Protein AF-A0A5T3RLR6-F1 (afdb_monomer_lite)

Secondary structure (DSSP, 8-state):
-----------------SHHHHHHHHHHHT--TTT-GGGGGSHHHHHHHHHHHHHHTTGGGGTT-HHHHHHHHHT-

Organism: Salmonella enterica (NCBI:txid28901)

Sequence (76 aa):
MNGKKAFAPRSAKIRITGLENYTRCGVALKLDLVANPGQLELERHAARSAAWFFVTKGCLKYSGDLVRVTQIINGG

pLDDT: mean 85.39, std 16.65, range [38.03, 97.81]

Radius of gyration: 15.25 Å; chains: 1; bounding box: 25×49×31 Å

Foldseek 3Di:
DDDDPPPPPPQPALDDDDDVLQVVLCVVVVHNCVVPVCVCVPSVSRVSSVVVLCVVLPVVVVPPPPVVSVCSSPVD

Structure (mmCIF, N/CA/C/O backbone):
data_AF-A0A5T3RLR6-F1
#
_entry.id   AF-A0A5T3RLR6-F1
#
loop_
_atom_site.group_PDB
_atom_site.id
_atom_site.type_symbol
_atom_site.label_atom_id
_atom_site.label_alt_id
_atom_site.label_comp_id
_atom_site.label_asym_id
_atom_site.label_entity_id
_atom_site.label_seq_id
_atom_site.pdbx_PDB_ins_code
_atom_site.Cartn_x
_atom_site.Cartn_y
_atom_site.Cartn_z
_atom_site.occupancy
_atom_site.B_iso_or_equiv
_atom_site.auth_seq_id
_atom_site.auth_comp_id
_atom_site.auth_asym_id
_atom_site.auth_atom_id
_atom_site.pdbx_PDB_model_num
ATOM 1 N N . MET A 1 1 ? 5.444 40.305 -15.100 1.00 41.44 1 MET A N 1
ATOM 2 C CA . MET A 1 1 ? 4.660 39.123 -15.527 1.00 41.44 1 MET A CA 1
ATOM 3 C C . MET A 1 1 ? 4.578 38.161 -14.349 1.00 41.44 1 MET A C 1
ATOM 5 O O . MET A 1 1 ? 5.571 37.528 -14.021 1.00 41.44 1 MET A O 1
ATOM 9 N N . ASN A 1 2 ? 3.441 38.129 -13.648 1.00 38.03 2 ASN A N 1
ATOM 10 C CA . ASN A 1 2 ? 3.238 37.258 -12.487 1.00 38.03 2 ASN A CA 1
ATOM 11 C C . ASN A 1 2 ? 3.045 35.811 -12.954 1.00 38.03 2 ASN A C 1
ATOM 13 O O . ASN A 1 2 ? 1.967 35.443 -13.421 1.00 38.03 2 ASN A O 1
ATOM 17 N N . GLY A 1 3 ? 4.089 34.993 -12.829 1.00 45.22 3 GLY A N 1
ATOM 18 C CA . GLY A 1 3 ? 3.994 33.548 -12.997 1.00 45.22 3 GLY A CA 1
ATOM 19 C C . GLY A 1 3 ? 3.160 32.965 -11.862 1.00 45.22 3 GLY A C 1
ATOM 20 O O . GLY A 1 3 ? 3.651 32.801 -10.746 1.00 45.22 3 GLY A O 1
ATOM 21 N N . LYS A 1 4 ? 1.882 32.675 -12.128 1.00 50.66 4 LYS A N 1
ATOM 22 C CA . LYS A 1 4 ? 1.057 31.870 -11.225 1.00 50.66 4 LYS A CA 1
ATOM 23 C C . LYS A 1 4 ? 1.784 30.538 -11.030 1.00 50.66 4 LYS A C 1
ATOM 25 O O . LYS A 1 4 ? 1.891 29.762 -11.976 1.00 50.66 4 LYS A O 1
ATOM 30 N N . LYS A 1 5 ? 2.302 30.276 -9.825 1.00 51.78 5 LYS A N 1
ATOM 31 C CA . LYS A 1 5 ? 2.711 28.923 -9.436 1.00 51.78 5 LYS A CA 1
ATOM 32 C C . LYS A 1 5 ? 1.469 28.052 -9.588 1.00 51.78 5 LYS A C 1
ATOM 34 O O . LYS A 1 5 ? 0.515 28.206 -8.830 1.00 51.78 5 LYS A O 1
ATOM 39 N N . ALA A 1 6 ? 1.449 27.206 -10.611 1.00 51.84 6 ALA A N 1
ATOM 40 C CA . ALA A 1 6 ? 0.435 26.180 -10.724 1.00 51.84 6 ALA A CA 1
ATOM 41 C C . ALA A 1 6 ? 0.578 25.293 -9.484 1.00 51.84 6 ALA A C 1
ATOM 43 O O . ALA A 1 6 ? 1.598 24.627 -9.305 1.00 51.84 6 ALA A O 1
ATOM 44 N N . PHE A 1 7 ? -0.418 25.315 -8.600 1.00 52.88 7 PHE A N 1
ATOM 45 C CA . PHE A 1 7 ? -0.587 24.261 -7.611 1.00 52.88 7 PHE A CA 1
ATOM 46 C C . PHE A 1 7 ? -1.014 23.017 -8.387 1.00 52.88 7 PHE A C 1
ATOM 48 O O . PHE A 1 7 ? -2.200 22.719 -8.499 1.00 52.88 7 PHE A O 1
ATOM 55 N N . ALA A 1 8 ? -0.049 22.337 -9.009 1.00 50.59 8 ALA A N 1
ATOM 56 C CA . ALA A 1 8 ? -0.288 21.010 -9.541 1.00 50.59 8 ALA A CA 1
ATOM 57 C C . ALA A 1 8 ? -0.757 20.147 -8.357 1.00 50.59 8 ALA A C 1
ATOM 59 O O . ALA A 1 8 ? -0.082 20.158 -7.317 1.00 50.59 8 ALA A O 1
ATOM 60 N N . PRO A 1 9 ? -1.911 19.465 -8.453 1.00 52.47 9 PRO A N 1
ATOM 61 C CA . PRO A 1 9 ? -2.368 18.589 -7.388 1.00 52.47 9 PRO A CA 1
ATOM 62 C C . PRO A 1 9 ? -1.251 17.588 -7.085 1.00 52.47 9 PRO A C 1
ATOM 64 O O . PRO A 1 9 ? -0.856 16.793 -7.934 1.00 52.47 9 PRO A O 1
ATOM 67 N N . ARG A 1 10 ? -0.675 17.669 -5.883 1.00 53.06 10 ARG A N 1
ATOM 68 C CA . ARG A 1 10 ? 0.293 16.675 -5.421 1.00 53.06 10 ARG A CA 1
ATOM 69 C C . ARG A 1 10 ? -0.502 15.416 -5.126 1.00 53.06 10 ARG A C 1
ATOM 71 O O . ARG A 1 10 ? -1.239 15.391 -4.144 1.00 53.06 10 ARG A O 1
ATOM 78 N N . SER A 1 11 ? -0.379 14.406 -5.984 1.00 57.66 11 SER A N 1
ATOM 79 C CA . SER A 1 11 ? -1.045 13.117 -5.817 1.00 57.66 11 SER A CA 1
ATOM 80 C C . SER A 1 11 ? -0.757 12.596 -4.404 1.00 57.66 11 SER A C 1
ATOM 82 O O . SER A 1 11 ? 0.390 12.297 -4.062 1.00 57.66 11 SER A O 1
ATOM 84 N N . ALA A 1 12 ? -1.782 12.553 -3.550 1.00 55.94 12 ALA A N 1
ATOM 85 C CA . ALA A 1 12 ? -1.673 11.981 -2.217 1.00 55.94 12 ALA A CA 1
ATOM 86 C C . ALA A 1 12 ? -1.372 10.484 -2.377 1.00 55.94 12 ALA A C 1
ATOM 88 O O . ALA A 1 12 ? -2.243 9.693 -2.733 1.00 55.94 12 ALA A O 1
ATOM 89 N N . LYS A 1 13 ? -0.105 10.104 -2.194 1.00 66.12 13 LYS A N 1
ATOM 90 C CA . LYS A 1 13 ? 0.385 8.745 -2.428 1.00 66.12 13 LYS A CA 1
ATOM 91 C C . LYS A 1 13 ? 0.753 8.116 -1.094 1.00 66.12 13 LYS A C 1
ATOM 93 O O . LYS A 1 13 ? 1.728 8.527 -0.468 1.00 66.12 13 LYS A O 1
ATOM 98 N N . ILE A 1 14 ? 0.013 7.085 -0.687 1.00 66.44 14 ILE A N 1
ATOM 99 C CA . ILE A 1 14 ? 0.514 6.150 0.323 1.00 66.44 14 ILE A CA 1
ATOM 100 C C . ILE A 1 14 ? 1.745 5.483 -0.288 1.00 66.44 14 ILE A C 1
ATOM 102 O O . ILE A 1 14 ? 1.654 4.769 -1.291 1.00 66.44 14 ILE A O 1
ATOM 106 N N . ARG A 1 15 ? 2.919 5.774 0.275 1.00 74.69 15 ARG A N 1
ATOM 107 C CA . ARG A 1 15 ? 4.178 5.199 -0.186 1.00 74.69 15 ARG A CA 1
ATOM 108 C C . ARG A 1 15 ? 4.331 3.820 0.442 1.00 74.69 15 ARG A C 1
ATOM 110 O O . ARG A 1 15 ? 4.712 3.711 1.600 1.00 74.69 15 ARG A O 1
ATOM 117 N N . ILE A 1 16 ? 4.057 2.776 -0.333 1.00 83.00 16 ILE A N 1
ATOM 118 C CA . ILE A 1 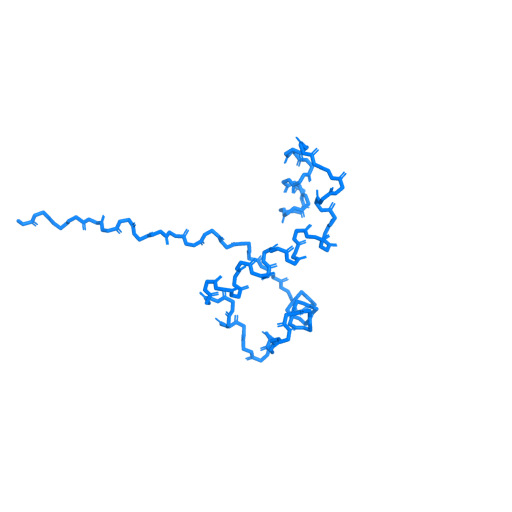16 ? 4.461 1.424 0.054 1.00 83.00 16 I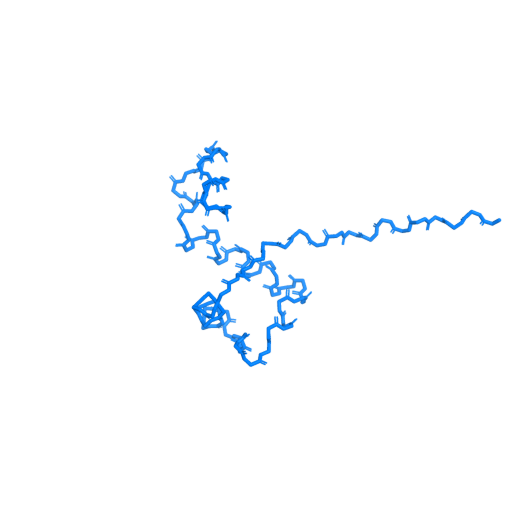LE A CA 1
ATOM 119 C C . ILE A 1 16 ? 5.988 1.308 -0.065 1.00 83.00 16 ILE A C 1
ATOM 121 O O . ILE A 1 16 ? 6.589 1.782 -1.033 1.00 83.00 16 ILE A O 1
ATOM 125 N N . THR A 1 17 ? 6.630 0.736 0.949 1.00 83.75 17 THR A N 1
ATOM 126 C CA . THR A 1 17 ? 8.091 0.603 1.058 1.00 83.75 17 THR A CA 1
ATOM 127 C C . THR A 1 17 ? 8.470 -0.840 1.381 1.00 83.75 17 THR A C 1
ATOM 129 O O . THR A 1 17 ? 7.687 -1.565 1.988 1.00 83.75 17 THR A O 1
ATOM 132 N N . GLY A 1 18 ? 9.670 -1.268 0.983 1.00 87.38 18 GLY A N 1
ATOM 133 C CA . GLY A 1 18 ? 10.200 -2.603 1.285 1.00 87.38 18 GLY A CA 1
ATOM 134 C C . GLY A 1 18 ? 9.795 -3.691 0.284 1.00 87.38 18 GLY A C 1
ATOM 135 O O . GLY A 1 18 ? 8.663 -3.727 -0.197 1.00 87.38 18 GLY A O 1
ATOM 136 N N . LEU A 1 19 ? 10.732 -4.599 -0.009 1.00 92.31 19 LEU A N 1
ATOM 137 C CA . LEU A 1 19 ? 10.611 -5.622 -1.056 1.00 92.31 19 LEU A CA 1
ATOM 138 C C . LEU A 1 19 ? 9.335 -6.465 -0.928 1.00 92.31 19 LEU A C 1
ATOM 140 O O . LEU A 1 19 ? 8.623 -6.646 -1.908 1.00 92.31 19 LEU A O 1
ATOM 144 N N . GLU A 1 20 ? 8.999 -6.917 0.282 1.00 93.56 20 GLU A N 1
ATOM 145 C CA . GLU A 1 20 ? 7.804 -7.736 0.518 1.00 93.56 20 GLU A CA 1
ATOM 146 C C . GLU A 1 20 ? 6.511 -7.023 0.095 1.00 93.56 20 GLU A C 1
ATOM 148 O O . GLU A 1 20 ? 5.630 -7.633 -0.518 1.00 93.56 20 GLU A O 1
ATOM 153 N N . ASN A 1 21 ? 6.401 -5.720 0.375 1.00 92.44 21 ASN A N 1
ATOM 154 C CA . ASN A 1 21 ? 5.232 -4.937 -0.013 1.00 92.44 21 ASN A CA 1
ATOM 155 C C . ASN A 1 21 ? 5.169 -4.750 -1.531 1.00 92.44 21 ASN A C 1
ATOM 157 O O . ASN A 1 21 ? 4.083 -4.857 -2.096 1.00 92.44 21 ASN A O 1
ATOM 161 N N . TYR A 1 22 ? 6.304 -4.529 -2.200 1.00 94.50 22 TYR A N 1
ATOM 162 C CA . TYR A 1 22 ? 6.357 -4.452 -3.665 1.00 94.50 22 TYR A CA 1
ATOM 163 C C . TYR A 1 22 ? 5.942 -5.780 -4.308 1.00 94.50 22 TYR A C 1
ATOM 165 O O . TYR A 1 22 ? 5.098 -5.782 -5.203 1.00 94.50 22 TYR A O 1
ATOM 173 N N . THR A 1 23 ? 6.431 -6.911 -3.795 1.00 96.50 23 THR A N 1
ATOM 174 C CA . THR A 1 23 ? 6.062 -8.247 -4.281 1.00 96.50 23 THR A CA 1
ATOM 175 C C . THR A 1 23 ? 4.570 -8.522 -4.093 1.00 96.50 23 THR A C 1
ATOM 177 O O . THR A 1 23 ? 3.867 -8.843 -5.051 1.00 96.50 23 THR A O 1
ATOM 180 N N . ARG A 1 24 ? 4.043 -8.365 -2.872 1.00 97.50 24 ARG A N 1
ATOM 181 C CA . ARG A 1 24 ? 2.636 -8.682 -2.571 1.00 97.50 24 ARG A CA 1
ATOM 182 C C . ARG A 1 24 ? 1.654 -7.726 -3.242 1.00 97.50 24 ARG A C 1
ATOM 184 O O . ARG A 1 24 ? 0.621 -8.170 -3.744 1.00 97.50 24 ARG A O 1
ATOM 191 N N . CYS A 1 25 ? 1.966 -6.430 -3.271 1.00 96.19 25 CYS A N 1
ATOM 192 C CA . CYS A 1 25 ? 1.147 -5.443 -3.967 1.00 96.19 25 CYS A CA 1
ATOM 193 C C . CYS A 1 25 ? 1.166 -5.690 -5.477 1.00 96.19 25 CYS A C 1
ATOM 195 O O . CYS A 1 25 ? 0.115 -5.652 -6.113 1.00 96.19 25 CYS A O 1
ATOM 197 N N . GLY A 1 26 ? 2.334 -6.013 -6.041 1.00 96.50 26 GLY A N 1
ATOM 198 C CA . GLY A 1 26 ? 2.483 -6.328 -7.458 1.00 96.50 26 GLY A CA 1
ATOM 199 C C . GLY A 1 26 ? 1.603 -7.500 -7.877 1.00 96.50 26 GLY A C 1
ATOM 200 O O . GLY A 1 26 ? 0.795 -7.367 -8.797 1.00 96.50 26 GLY A O 1
ATOM 201 N N . VAL A 1 27 ? 1.639 -8.600 -7.118 1.00 97.81 27 VAL A N 1
ATOM 202 C CA . VAL A 1 27 ? 0.756 -9.757 -7.338 1.00 97.81 27 VAL A CA 1
ATOM 203 C C . VAL A 1 27 ? -0.720 -9.354 -7.273 1.00 97.81 27 VAL A C 1
ATOM 205 O O . VAL A 1 27 ? -1.482 -9.659 -8.189 1.00 97.81 27 VAL A O 1
ATOM 208 N N . ALA A 1 28 ? -1.130 -8.619 -6.235 1.00 97.38 28 ALA A N 1
ATOM 209 C CA . ALA A 1 28 ? -2.525 -8.213 -6.059 1.00 97.38 28 ALA A CA 1
ATOM 210 C C . ALA A 1 28 ? -3.029 -7.283 -7.177 1.00 97.38 28 ALA A C 1
ATOM 212 O O . ALA A 1 28 ? -4.199 -7.335 -7.561 1.00 97.38 28 ALA A O 1
ATOM 213 N N . LEU A 1 29 ? -2.157 -6.426 -7.711 1.00 96.00 29 LEU A N 1
ATOM 214 C CA . LEU A 1 29 ? -2.509 -5.460 -8.748 1.00 96.00 29 LEU A CA 1
ATOM 215 C C . LEU A 1 29 ? -2.244 -5.952 -10.173 1.00 96.00 29 LEU A C 1
ATOM 217 O O . LEU A 1 29 ? -2.652 -5.252 -11.109 1.00 96.00 29 LEU A O 1
ATOM 221 N N . LYS A 1 30 ? -1.640 -7.138 -10.329 1.00 97.31 30 LYS A N 1
ATOM 222 C CA . LYS A 1 30 ? -1.125 -7.682 -11.595 1.00 97.31 30 LYS A CA 1
ATOM 223 C C . LYS A 1 30 ? -0.114 -6.731 -12.248 1.00 97.31 30 LYS A C 1
ATOM 225 O O . LYS A 1 30 ? -0.241 -6.382 -13.418 1.00 97.31 30 LYS A O 1
ATOM 230 N N . LEU A 1 31 ? 0.847 -6.270 -11.452 1.00 95.50 31 LEU A N 1
ATOM 231 C CA . LEU A 1 31 ? 1.933 -5.367 -11.835 1.00 95.50 31 LEU A CA 1
ATOM 232 C C . LEU A 1 31 ? 3.271 -5.972 -11.403 1.00 95.50 31 LEU A C 1
ATOM 234 O O . LEU A 1 31 ? 3.371 -6.519 -10.305 1.00 95.50 31 LEU A O 1
ATOM 238 N N . ASP A 1 32 ? 4.309 -5.824 -12.221 1.00 95.38 32 ASP A N 1
ATOM 239 C CA . ASP A 1 32 ? 5.669 -6.184 -11.819 1.00 95.38 32 ASP A CA 1
ATOM 240 C C . ASP A 1 32 ? 6.347 -4.993 -11.139 1.00 95.38 32 ASP A C 1
ATOM 242 O O . ASP A 1 32 ? 7.151 -4.266 -11.726 1.00 95.38 32 ASP A O 1
ATOM 246 N N . LEU A 1 33 ? 5.976 -4.776 -9.879 1.00 94.50 33 LEU A N 1
ATOM 247 C CA . LEU A 1 33 ? 6.499 -3.665 -9.090 1.00 94.50 33 LEU A CA 1
ATOM 248 C C . LEU A 1 33 ? 7.938 -3.904 -8.617 1.00 94.50 33 LEU A C 1
ATOM 250 O O . LEU A 1 33 ? 8.619 -2.940 -8.281 1.00 94.50 33 LEU A O 1
ATOM 254 N N . VAL A 1 34 ? 8.404 -5.157 -8.579 1.00 95.00 34 VAL A N 1
ATOM 255 C CA . VAL A 1 34 ? 9.782 -5.474 -8.176 1.00 95.00 34 VAL A CA 1
ATOM 256 C C . VAL A 1 34 ? 10.750 -5.054 -9.276 1.00 95.00 34 VAL A C 1
ATOM 258 O O . VAL A 1 34 ? 11.732 -4.377 -8.980 1.00 95.00 34 VAL A O 1
ATOM 261 N N . ALA A 1 35 ? 10.454 -5.386 -10.536 1.00 95.56 35 ALA A N 1
ATOM 262 C CA . ALA A 1 35 ? 11.272 -4.938 -11.659 1.00 95.56 35 ALA A CA 1
ATOM 263 C C . ALA A 1 35 ? 11.011 -3.469 -12.027 1.00 95.56 35 ALA A C 1
ATOM 265 O O . ALA A 1 35 ? 11.930 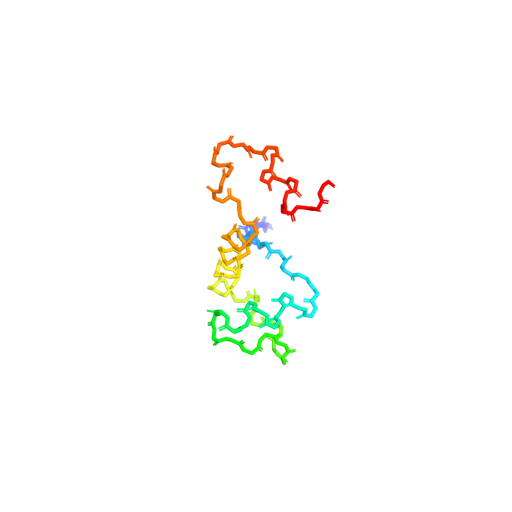-2.771 -12.448 1.00 95.56 35 ALA A O 1
ATOM 266 N N . ASN A 1 36 ? 9.775 -2.979 -11.859 1.00 94.06 36 ASN A N 1
ATOM 267 C CA . ASN A 1 36 ? 9.362 -1.647 -12.311 1.00 94.06 36 ASN A CA 1
ATOM 268 C C . ASN A 1 36 ? 8.669 -0.833 -11.198 1.00 94.06 36 ASN A C 1
ATOM 270 O O . ASN A 1 36 ? 7.487 -0.488 -11.316 1.00 94.06 36 ASN A O 1
ATOM 274 N N . PRO A 1 37 ? 9.382 -0.445 -10.124 1.00 91.50 37 PRO A N 1
ATOM 275 C CA . PRO A 1 37 ? 8.791 0.291 -8.999 1.00 91.50 37 PRO A CA 1
ATOM 276 C C . PRO A 1 37 ? 8.200 1.654 -9.404 1.00 91.50 37 PRO A C 1
ATOM 278 O O . PRO A 1 37 ? 7.232 2.121 -8.793 1.00 91.50 37 PRO A O 1
ATOM 281 N N . GLY A 1 38 ? 8.723 2.261 -10.477 1.00 90.62 38 GLY A N 1
ATOM 282 C CA . GLY A 1 38 ? 8.216 3.507 -11.062 1.00 90.62 38 GLY A CA 1
ATOM 283 C C . GLY A 1 38 ? 6.764 3.424 -11.549 1.00 90.62 38 GLY A C 1
ATOM 284 O O . GLY A 1 38 ? 6.096 4.449 -11.639 1.00 90.62 38 GLY A O 1
ATOM 285 N N . GLN A 1 39 ? 6.204 2.223 -11.760 1.00 91.88 39 GLN A N 1
ATOM 286 C CA . GLN A 1 39 ? 4.781 2.066 -12.085 1.00 91.88 39 GLN A CA 1
ATOM 287 C C . GLN A 1 39 ? 3.873 2.707 -11.030 1.00 91.88 39 GLN A C 1
ATOM 289 O O . GLN A 1 39 ? 2.814 3.226 -11.369 1.00 91.88 39 GLN A O 1
ATOM 294 N N . LEU A 1 40 ? 4.286 2.751 -9.760 1.00 91.06 40 LEU A N 1
ATOM 295 C CA . LEU A 1 40 ? 3.504 3.403 -8.709 1.00 91.06 40 LEU A CA 1
ATOM 296 C C . LEU A 1 40 ? 3.459 4.929 -8.839 1.00 91.06 40 LEU A C 1
ATOM 298 O O . LEU A 1 40 ? 2.730 5.570 -8.090 1.00 91.06 40 LEU A O 1
ATOM 302 N N . GLU A 1 41 ? 4.271 5.557 -9.685 1.00 88.38 41 GLU A N 1
ATOM 303 C CA . GLU A 1 41 ? 4.198 7.000 -9.966 1.00 88.38 41 GLU A CA 1
ATOM 304 C C . GLU A 1 41 ? 2.997 7.354 -10.846 1.00 88.38 41 GLU A C 1
ATOM 306 O O . GLU A 1 41 ? 2.508 8.478 -10.788 1.00 88.38 41 GLU A O 1
ATOM 311 N N . LEU A 1 42 ? 2.455 6.376 -11.579 1.00 89.69 42 LEU A N 1
ATOM 312 C CA . LEU A 1 42 ? 1.214 6.534 -12.323 1.00 89.69 42 LEU A CA 1
ATOM 313 C C . LEU A 1 42 ? 0.032 6.609 -11.352 1.00 89.69 42 LEU A C 1
ATOM 315 O O . LEU A 1 42 ? -0.170 5.707 -10.534 1.00 89.69 42 LEU A O 1
ATOM 319 N N . GLU A 1 43 ? -0.796 7.647 -11.479 1.00 89.06 43 GLU A N 1
ATOM 320 C CA . GLU A 1 43 ? -1.888 7.942 -10.536 1.00 89.06 43 GLU A CA 1
ATOM 321 C C . GLU A 1 43 ? -2.813 6.744 -10.286 1.00 89.06 43 GLU A C 1
ATOM 323 O O . GLU A 1 43 ? -3.149 6.422 -9.145 1.00 89.06 43 GLU A O 1
ATOM 328 N N . ARG A 1 44 ? -3.169 6.015 -11.352 1.00 91.62 44 ARG A N 1
ATOM 329 C CA . ARG A 1 44 ? -4.015 4.816 -11.266 1.00 91.62 44 ARG A CA 1
ATOM 330 C C . ARG A 1 44 ? -3.384 3.723 -10.405 1.00 91.62 44 ARG A C 1
ATOM 332 O O . ARG A 1 44 ? -4.093 3.022 -9.684 1.00 91.62 44 ARG A O 1
ATOM 339 N N . HIS A 1 45 ? -2.076 3.525 -10.510 1.00 92.50 45 HIS A N 1
ATOM 340 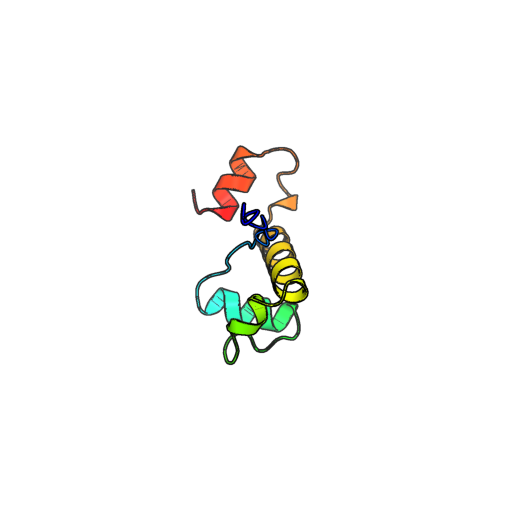C CA . HIS A 1 45 ? -1.369 2.498 -9.751 1.00 92.50 45 HIS A CA 1
ATOM 341 C C . HIS A 1 45 ? -1.137 2.949 -8.312 1.00 92.50 45 HIS A C 1
ATOM 343 O O . HIS A 1 45 ? -1.375 2.153 -7.409 1.00 92.50 45 HIS A O 1
ATOM 349 N N . ALA A 1 46 ? -0.817 4.228 -8.094 1.00 90.94 46 ALA A N 1
ATOM 350 C CA . ALA A 1 46 ? -0.728 4.837 -6.768 1.00 90.94 46 ALA A CA 1
ATOM 351 C C . ALA A 1 46 ? -2.028 4.674 -5.961 1.00 90.94 46 ALA A C 1
ATOM 353 O O . ALA A 1 46 ? -2.002 4.223 -4.815 1.00 90.94 46 ALA A O 1
ATOM 354 N N . ALA A 1 47 ? -3.177 4.994 -6.565 1.00 92.38 47 ALA A N 1
ATOM 355 C CA . ALA A 1 47 ? -4.478 4.864 -5.911 1.00 92.38 47 ALA A CA 1
ATOM 356 C C . ALA A 1 47 ? -4.801 3.399 -5.575 1.00 92.38 47 ALA A C 1
ATOM 358 O O . ALA A 1 47 ? -5.227 3.084 -4.463 1.00 92.38 47 ALA A O 1
ATOM 359 N N . ARG A 1 48 ? -4.540 2.477 -6.512 1.00 94.75 48 ARG A N 1
ATOM 360 C CA . ARG A 1 48 ? -4.760 1.037 -6.303 1.00 94.75 48 ARG A CA 1
ATOM 361 C C . ARG A 1 48 ? -3.839 0.459 -5.226 1.00 94.75 48 ARG A C 1
ATOM 363 O O . ARG A 1 48 ? -4.305 -0.334 -4.412 1.00 94.75 48 ARG A O 1
ATOM 370 N N . SER A 1 49 ? -2.568 0.863 -5.179 1.00 94.50 49 SER A N 1
ATOM 371 C CA . SER A 1 49 ? -1.632 0.413 -4.141 1.00 94.50 49 SER A CA 1
ATOM 372 C C . SER A 1 49 ? -1.995 0.967 -2.767 1.00 94.50 49 SER A C 1
ATOM 374 O O . SER A 1 49 ? -1.897 0.246 -1.777 1.00 94.50 49 SER A O 1
ATOM 376 N N . ALA A 1 50 ? -2.468 2.216 -2.704 1.00 93.12 50 ALA A N 1
ATOM 377 C CA . ALA A 1 50 ? -2.966 2.826 -1.476 1.00 93.12 50 ALA A CA 1
ATOM 378 C C . ALA A 1 50 ? -4.193 2.076 -0.934 1.00 93.12 50 ALA A C 1
ATOM 380 O O . ALA A 1 50 ? -4.216 1.701 0.238 1.00 93.12 50 ALA A O 1
ATOM 381 N N . ALA A 1 51 ? -5.172 1.787 -1.797 1.00 94.56 51 ALA A N 1
ATOM 382 C CA . ALA A 1 51 ? -6.354 1.011 -1.432 1.00 94.56 51 ALA A CA 1
ATOM 383 C C . ALA A 1 51 ? -5.986 -0.408 -0.966 1.00 94.56 51 ALA A C 1
ATOM 385 O O . ALA A 1 51 ? -6.457 -0.859 0.077 1.00 94.56 51 ALA A O 1
ATOM 386 N N . TRP A 1 52 ? -5.097 -1.093 -1.692 1.00 95.56 52 TRP A N 1
ATOM 387 C CA . TRP A 1 52 ? -4.591 -2.410 -1.302 1.00 95.56 52 TRP A CA 1
ATOM 388 C C . TRP A 1 52 ? -3.940 -2.385 0.085 1.00 95.56 52 TRP A C 1
ATO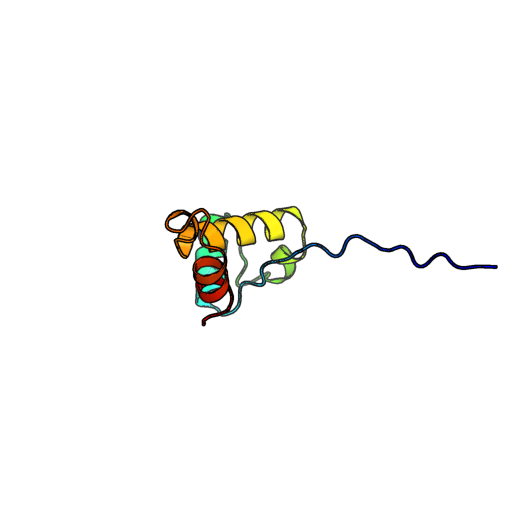M 390 O O . TRP A 1 52 ? -4.261 -3.226 0.925 1.00 95.56 52 TRP A O 1
ATOM 400 N N . PHE A 1 53 ? -3.063 -1.415 0.353 1.00 94.12 53 PHE A N 1
ATOM 401 C CA . PHE A 1 53 ? -2.393 -1.293 1.646 1.00 94.12 53 PHE A CA 1
ATOM 402 C C . PHE A 1 53 ? -3.403 -1.061 2.775 1.00 94.12 53 PHE A C 1
ATOM 404 O O . PHE A 1 53 ? -3.375 -1.759 3.785 1.00 94.12 53 PHE A O 1
ATOM 411 N N . PHE A 1 54 ? -4.348 -0.140 2.575 1.00 93.94 54 PHE A N 1
ATOM 412 C CA . PHE A 1 54 ? -5.391 0.174 3.551 1.00 93.94 54 PHE A CA 1
ATOM 413 C C . PHE A 1 54 ? -6.235 -1.055 3.929 1.00 93.94 54 PHE A C 1
ATOM 415 O O . PHE A 1 54 ? -6.483 -1.314 5.108 1.00 93.94 54 PHE A O 1
ATOM 422 N N . VAL A 1 55 ? -6.638 -1.851 2.935 1.00 95.62 55 VAL A N 1
ATOM 423 C CA . VAL A 1 55 ? -7.423 -3.075 3.151 1.00 95.62 55 VAL A CA 1
ATOM 424 C C . VAL A 1 55 ? -6.580 -4.158 3.826 1.00 95.62 55 VAL A C 1
ATOM 426 O O . VAL A 1 55 ? -6.988 -4.714 4.844 1.00 95.62 55 VAL A O 1
ATOM 429 N N . THR A 1 56 ? -5.391 -4.450 3.296 1.00 95.06 56 THR A N 1
ATOM 430 C CA . THR A 1 56 ? -4.545 -5.558 3.779 1.00 95.06 56 THR A CA 1
ATOM 431 C C . THR A 1 56 ? -3.952 -5.324 5.162 1.00 95.06 56 THR A C 1
ATOM 433 O O . THR A 1 56 ? -3.742 -6.284 5.900 1.00 95.06 56 THR A O 1
ATOM 436 N N . LYS A 1 57 ? -3.731 -4.066 5.555 1.00 93.38 57 LYS A N 1
ATOM 437 C CA . LYS A 1 57 ? -3.330 -3.707 6.922 1.00 93.38 57 LYS A CA 1
ATOM 438 C C . LYS A 1 57 ? -4.502 -3.655 7.905 1.00 93.38 57 LYS A C 1
ATOM 440 O O . LYS A 1 57 ? -4.287 -3.471 9.098 1.00 93.38 57 LYS A O 1
ATOM 445 N N . GLY A 1 58 ? -5.730 -3.871 7.432 1.00 95.38 58 GLY A N 1
ATOM 446 C CA . GLY A 1 58 ? -6.912 -3.997 8.278 1.00 95.38 58 GLY A CA 1
ATOM 447 C C . GLY A 1 58 ? -7.515 -2.670 8.728 1.00 95.38 58 GLY A C 1
ATOM 448 O O . GLY A 1 58 ? -8.291 -2.675 9.680 1.00 95.38 58 GLY A O 1
ATOM 449 N N . CYS A 1 59 ? -7.224 -1.550 8.059 1.00 95.94 59 CYS A N 1
ATOM 450 C CA . CYS A 1 59 ? -7.762 -0.240 8.442 1.00 95.94 59 CYS A CA 1
ATOM 451 C C . CYS A 1 59 ? -9.300 -0.202 8.415 1.00 95.94 59 CYS A C 1
ATOM 453 O O . CYS A 1 59 ? -9.912 0.488 9.222 1.00 95.94 59 CYS A O 1
ATOM 455 N N . LEU A 1 60 ? -9.935 -1.003 7.550 1.00 96.06 60 LEU A N 1
ATOM 456 C CA . LEU A 1 60 ? -11.396 -1.147 7.502 1.00 96.06 60 LEU A CA 1
ATOM 457 C C . LEU A 1 60 ? -12.013 -1.731 8.785 1.00 96.06 60 LEU A C 1
ATOM 459 O O . LEU A 1 60 ? -13.215 -1.610 8.978 1.00 96.06 60 LEU A O 1
ATOM 463 N N . LYS A 1 61 ? -11.220 -2.349 9.669 1.00 97.38 61 LYS A N 1
ATOM 464 C CA . LYS A 1 61 ? -11.692 -2.838 10.976 1.00 97.38 61 LYS A CA 1
ATOM 465 C C . LYS A 1 61 ? -11.838 -1.720 12.014 1.00 97.38 61 LYS A C 1
ATOM 467 O O . LYS A 1 61 ? -12.432 -1.947 13.059 1.00 97.38 61 LYS A O 1
ATOM 472 N N . TYR A 1 62 ? -11.283 -0.542 11.732 1.00 96.62 62 TYR A N 1
ATOM 473 C CA . TYR A 1 62 ? -11.192 0.595 12.647 1.00 96.62 62 TYR A CA 1
ATOM 474 C C . TYR A 1 62 ? -11.866 1.836 12.046 1.00 96.62 62 TYR A C 1
ATOM 476 O O . TYR A 1 62 ? -11.352 2.950 12.123 1.00 96.62 62 TYR A O 1
ATOM 484 N N . SER A 1 63 ? -13.009 1.645 11.383 1.00 94.31 63 SER A N 1
ATOM 485 C CA . SER A 1 63 ? -13.774 2.739 10.781 1.00 94.31 63 SER A CA 1
ATOM 486 C C . SER A 1 63 ? -14.136 3.802 11.822 1.00 94.31 63 SER A C 1
ATOM 488 O O . SER A 1 63 ? -14.709 3.492 12.860 1.00 94.31 63 SER A O 1
ATOM 490 N N . GLY A 1 64 ? -13.802 5.061 11.531 1.00 94.88 64 GLY A N 1
ATOM 491 C CA . GLY A 1 64 ? -14.025 6.193 12.439 1.00 94.88 64 GLY A CA 1
ATOM 492 C C . GLY A 1 64 ? -12.915 6.415 13.474 1.00 94.88 64 GLY A C 1
ATOM 493 O O . GLY A 1 64 ? -12.820 7.512 14.017 1.00 94.88 64 GLY A O 1
ATOM 494 N N . ASP A 1 65 ? -12.024 5.445 13.693 1.00 97.25 65 ASP A N 1
ATOM 495 C CA . ASP A 1 65 ? -10.881 5.590 14.597 1.00 97.25 65 ASP A CA 1
ATOM 496 C C . ASP A 1 65 ? -9.651 6.120 13.842 1.00 97.25 65 ASP A C 1
ATOM 498 O O . ASP A 1 65 ? -8.786 5.380 13.359 1.00 97.25 65 ASP A O 1
ATOM 502 N N . LEU A 1 66 ? -9.588 7.448 13.723 1.00 95.56 66 LEU A N 1
ATOM 503 C CA . LEU A 1 66 ? -8.500 8.148 13.038 1.00 95.56 66 LEU A CA 1
ATOM 504 C C . LEU A 1 66 ? -7.132 7.878 13.668 1.00 95.56 66 LEU A C 1
ATOM 506 O O . LEU A 1 66 ? -6.143 7.764 12.941 1.00 95.56 66 LEU A O 1
ATOM 510 N N . VAL A 1 67 ? -7.060 7.768 14.997 1.00 96.62 67 VAL A N 1
ATOM 511 C CA . VAL A 1 67 ? -5.795 7.547 15.709 1.00 96.62 67 VAL A CA 1
ATOM 512 C C . VAL A 1 67 ? -5.263 6.165 15.366 1.00 96.62 67 VAL A C 1
ATOM 514 O O . VAL A 1 67 ? -4.114 6.033 14.934 1.00 96.62 67 VAL A O 1
ATOM 517 N N . ARG A 1 68 ? -6.110 5.137 15.461 1.00 96.19 68 ARG A N 1
ATOM 518 C CA . ARG A 1 68 ? -5.706 3.763 15.175 1.00 96.19 68 ARG A CA 1
ATOM 519 C C . ARG A 1 68 ? -5.324 3.566 13.716 1.00 96.19 68 ARG A C 1
ATOM 521 O O . ARG A 1 68 ? -4.300 2.944 13.435 1.00 96.19 68 ARG A O 1
ATOM 528 N N . VAL A 1 69 ? -6.100 4.118 12.786 1.00 95.50 69 VAL A N 1
ATOM 529 C CA . VAL A 1 69 ? -5.786 4.059 11.350 1.00 95.50 69 VAL A CA 1
ATOM 530 C C . VAL A 1 69 ? -4.460 4.765 11.046 1.00 95.50 69 VAL A C 1
ATOM 532 O O . VAL A 1 69 ? -3.645 4.234 10.291 1.00 95.50 69 VAL A O 1
ATOM 535 N N . THR A 1 70 ? -4.196 5.917 11.668 1.00 94.06 70 THR A N 1
ATOM 536 C CA . THR A 1 70 ? -2.937 6.660 11.487 1.00 94.06 70 THR A CA 1
ATOM 537 C C . THR A 1 70 ? -1.732 5.868 11.990 1.00 94.06 70 THR A C 1
ATOM 539 O O . THR A 1 70 ? -0.720 5.794 11.292 1.00 94.06 70 THR A O 1
ATOM 542 N N . GLN A 1 71 ? -1.845 5.220 13.152 1.00 94.62 71 GLN A N 1
ATOM 543 C CA . GLN A 1 71 ? -0.796 4.344 13.683 1.00 94.62 71 GLN A CA 1
ATOM 544 C C . GLN A 1 71 ? -0.514 3.164 12.748 1.00 94.62 71 GLN A C 1
ATOM 546 O O . GLN A 1 71 ? 0.641 2.864 12.472 1.00 94.62 71 GLN A O 1
ATOM 551 N N . ILE A 1 72 ? -1.551 2.517 12.207 1.00 92.81 72 ILE A N 1
ATOM 552 C CA . ILE A 1 72 ? -1.381 1.401 11.263 1.00 92.81 72 ILE A CA 1
ATOM 553 C C . ILE A 1 72 ? -0.623 1.847 10.005 1.00 92.81 72 ILE A C 1
ATOM 555 O O . ILE A 1 72 ? 0.235 1.115 9.512 1.00 92.81 72 ILE A O 1
ATOM 559 N N . ILE A 1 73 ? -0.941 3.033 9.477 1.00 90.56 73 ILE A N 1
ATOM 560 C CA . ILE A 1 73 ? -0.326 3.547 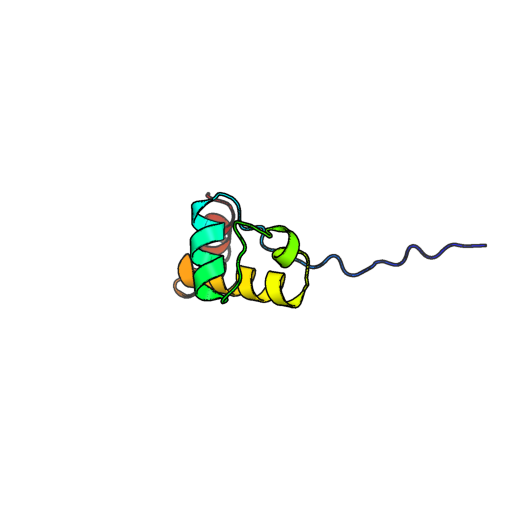8.249 1.00 90.56 73 ILE A CA 1
ATOM 561 C C . ILE A 1 73 ? 1.130 3.962 8.475 1.00 90.56 73 ILE A C 1
ATOM 563 O O . ILE A 1 73 ? 1.972 3.680 7.623 1.00 90.56 73 ILE A O 1
ATOM 567 N N . ASN A 1 74 ? 1.428 4.605 9.605 1.00 89.00 74 ASN A N 1
ATOM 568 C CA . ASN A 1 74 ? 2.747 5.184 9.868 1.00 89.00 74 ASN A CA 1
ATOM 569 C C . ASN A 1 74 ? 3.672 4.291 10.711 1.00 89.00 74 ASN A C 1
ATOM 571 O O . ASN A 1 74 ? 4.861 4.580 10.793 1.00 89.00 74 ASN A O 1
ATOM 575 N N . GLY A 1 75 ? 3.162 3.196 11.280 1.00 82.94 75 GLY A N 1
ATOM 576 C CA . GLY A 1 75 ? 3.944 2.249 12.078 1.00 82.94 75 GLY A CA 1
ATOM 577 C C . GLY A 1 75 ? 3.929 2.488 13.593 1.00 82.94 75 GLY A C 1
ATOM 578 O O . GLY A 1 75 ? 4.635 1.765 14.293 1.00 82.94 75 GLY A O 1
ATOM 579 N N . GLY A 1 76 ? 3.101 3.416 14.090 1.00 69.06 76 GLY A N 1
ATOM 580 C CA . GLY A 1 76 ? 3.018 3.796 15.508 1.00 69.06 76 GLY A CA 1
ATOM 581 C C . GLY A 1 76 ? 3.644 5.149 15.786 1.00 69.06 76 GLY A C 1
ATOM 582 O O . GLY A 1 76 ? 4.840 5.313 15.469 1.00 69.06 76 GLY A O 1
#

InterPro domains:
  IPR023346 Lysozyme-like domain superfamily [SSF53955] (14-76)